Protein AF-A0A164T3G6-F1 (afdb_monomer)

Foldseek 3Di:
DAQDPVNLVCCVVVCADVPHHFDDDPQKTWDDDDDPPPDDVDDPDPPPDDIDMHGDDDFDDDDPDQWTQDPQGIDGLVVQWDTDDRDIDGHDNDPDDPPPPPPDPPDDDDDDDDDDDDPDD

Radius of gyration: 27.32 Å; Cα contacts (8 Å, |Δi|>4): 111; chains: 1; bounding box: 85×43×75 Å

Structure (mmCIF, N/CA/C/O backbone):
data_AF-A0A164T3G6-F1
#
_entry.id   AF-A0A164T3G6-F1
#
loop_
_atom_site.group_PDB
_atom_site.id
_atom_site.type_symbol
_atom_site.label_atom_id
_atom_site.label_alt_id
_atom_site.label_comp_id
_atom_site.label_asym_id
_atom_site.label_entity_id
_atom_site.label_seq_id
_atom_site.pdbx_PDB_ins_code
_atom_site.Cartn_x
_atom_site.Cartn_y
_atom_site.Cartn_z
_atom_site.occupancy
_atom_site.B_iso_or_equiv
_atom_site.auth_seq_id
_atom_site.auth_comp_id
_atom_site.auth_asym_id
_atom_site.auth_atom_id
_atom_site.pdbx_PDB_model_num
ATOM 1 N N . MET A 1 1 ? -15.793 2.219 1.866 1.00 59.38 1 MET A N 1
ATOM 2 C CA . MET A 1 1 ? -14.892 3.371 2.046 1.00 59.38 1 MET A CA 1
ATOM 3 C C . MET A 1 1 ? -13.621 3.052 1.283 1.00 59.38 1 MET A C 1
ATOM 5 O O . MET A 1 1 ? -13.128 1.93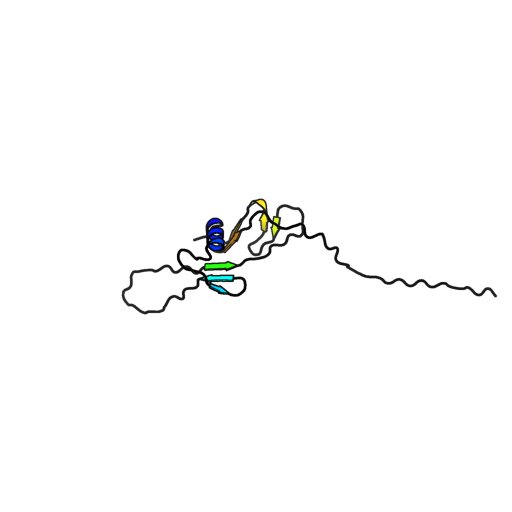5 1.421 1.00 59.38 1 MET A O 1
ATOM 9 N N . GLU A 1 2 ? -13.193 3.944 0.398 1.00 63.62 2 GLU A N 1
ATOM 10 C CA . GLU A 1 2 ? -11.907 3.817 -0.296 1.00 63.62 2 GLU A CA 1
ATOM 11 C C . GLU A 1 2 ? -10.824 4.438 0.587 1.00 63.62 2 GLU A C 1
ATOM 13 O O . GLU A 1 2 ? -11.067 5.471 1.207 1.00 63.62 2 GLU A O 1
ATOM 18 N N . THR A 1 3 ? -9.663 3.794 0.682 1.00 72.38 3 THR A N 1
ATOM 19 C CA . THR A 1 3 ? -8.516 4.321 1.432 1.00 72.38 3 THR A CA 1
ATOM 20 C C . THR A 1 3 ? -7.800 5.355 0.572 1.00 72.38 3 THR A C 1
ATOM 22 O O . THR A 1 3 ? -7.490 5.082 -0.581 1.00 72.38 3 THR A O 1
ATOM 25 N N . THR A 1 4 ? -7.513 6.540 1.088 1.00 83.00 4 THR A N 1
ATOM 26 C CA . THR A 1 4 ? -6.852 7.613 0.327 1.00 83.00 4 THR A CA 1
ATOM 27 C C . THR A 1 4 ? -5.329 7.564 0.464 1.00 83.00 4 THR A C 1
ATOM 29 O O . THR A 1 4 ? -4.792 7.014 1.424 1.00 83.00 4 THR A O 1
ATOM 32 N N . ALA A 1 5 ? -4.601 8.193 -0.466 1.00 84.25 5 ALA A N 1
ATOM 33 C CA . ALA A 1 5 ? -3.140 8.297 -0.381 1.00 84.25 5 ALA A CA 1
ATOM 34 C C . ALA A 1 5 ? -2.668 9.023 0.895 1.00 84.25 5 ALA A C 1
ATOM 36 O O . ALA A 1 5 ? -1.646 8.658 1.472 1.00 84.25 5 ALA A O 1
ATOM 37 N N . VAL A 1 6 ? -3.440 10.010 1.365 1.00 86.00 6 VAL A N 1
ATOM 38 C CA . VAL A 1 6 ? -3.165 10.741 2.613 1.00 86.00 6 VAL A CA 1
ATOM 39 C C . VAL A 1 6 ? -3.293 9.818 3.822 1.00 86.00 6 VAL A C 1
ATOM 41 O O . VAL A 1 6 ? -2.417 9.806 4.682 1.00 86.00 6 VAL A O 1
ATOM 44 N N . GLU A 1 7 ? -4.348 9.003 3.875 1.00 84.69 7 GLU A N 1
ATOM 45 C CA . GLU A 1 7 ? -4.512 8.003 4.934 1.00 84.69 7 GLU A CA 1
ATOM 46 C C . GLU A 1 7 ? -3.366 6.987 4.918 1.00 84.69 7 GLU A C 1
ATOM 48 O O . GLU A 1 7 ? -2.817 6.669 5.972 1.00 84.69 7 G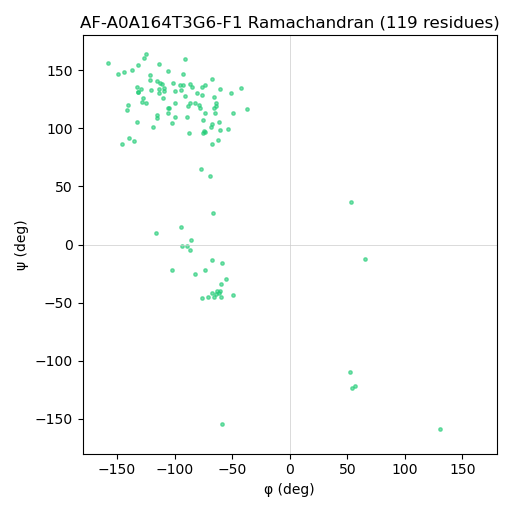LU A O 1
ATOM 53 N N . CYS A 1 8 ? -2.937 6.534 3.737 1.00 85.19 8 CYS A N 1
ATOM 54 C CA . CYS A 1 8 ? -1.795 5.631 3.616 1.00 85.19 8 CYS A CA 1
ATOM 55 C C . CYS A 1 8 ? -0.479 6.261 4.106 1.00 85.19 8 CYS A C 1
ATOM 57 O O . CYS A 1 8 ? 0.309 5.580 4.769 1.00 85.19 8 CYS A O 1
ATOM 59 N N . ASP A 1 9 ? -0.235 7.544 3.826 1.00 86.94 9 ASP A N 1
ATOM 60 C CA . ASP A 1 9 ? 0.960 8.245 4.310 1.00 86.94 9 ASP A CA 1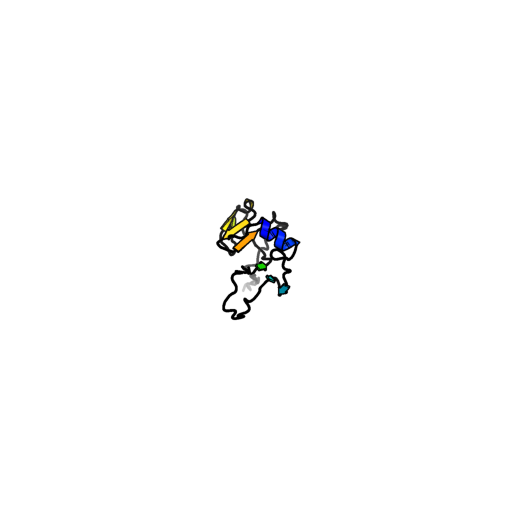
ATOM 61 C C . ASP A 1 9 ? 0.935 8.425 5.838 1.00 86.94 9 ASP A C 1
ATOM 63 O O . ASP A 1 9 ? 1.920 8.127 6.520 1.00 86.94 9 ASP A O 1
ATOM 67 N N . ILE A 1 10 ? -0.222 8.778 6.408 1.00 88.00 10 ILE A N 1
ATOM 68 C CA . ILE A 1 10 ? -0.416 8.836 7.866 1.00 88.00 10 ILE A CA 1
ATOM 69 C C . ILE A 1 10 ? -0.168 7.461 8.497 1.00 88.00 10 ILE A C 1
ATOM 71 O O . ILE A 1 10 ? 0.550 7.364 9.496 1.00 88.00 10 ILE A O 1
ATOM 75 N N . MET A 1 11 ? -0.708 6.383 7.919 1.00 88.94 11 MET A N 1
ATOM 76 C CA . MET A 1 11 ? -0.467 5.012 8.388 1.00 88.94 11 MET A CA 1
ATOM 77 C C . MET A 1 11 ? 1.019 4.639 8.312 1.00 88.94 11 MET A C 1
ATOM 79 O O . MET A 1 11 ? 1.549 4.012 9.230 1.00 88.94 11 MET A O 1
ATOM 83 N N . LYS A 1 12 ? 1.723 5.049 7.250 1.00 88.25 12 LYS A N 1
ATOM 84 C CA . LYS A 1 12 ? 3.164 4.814 7.088 1.00 88.25 12 LYS A CA 1
ATOM 85 C C . LYS A 1 12 ? 3.993 5.524 8.155 1.00 88.25 12 LYS A C 1
ATOM 87 O O . LYS A 1 12 ? 4.929 4.921 8.680 1.00 88.25 12 LYS A O 1
ATOM 92 N N . GLN A 1 13 ? 3.663 6.770 8.484 1.00 89.25 13 GLN A N 1
ATOM 93 C CA . GLN A 1 1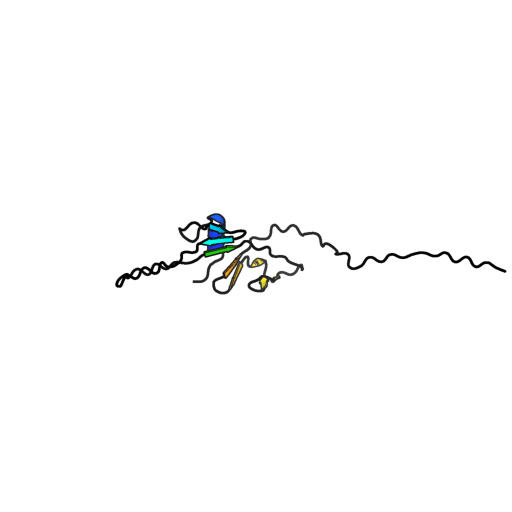3 ? 4.400 7.559 9.474 1.00 89.25 13 GLN A CA 1
ATOM 94 C C . GLN A 1 13 ? 4.079 7.133 10.910 1.00 89.25 13 GLN A C 1
ATOM 96 O O . GLN A 1 13 ? 4.981 6.945 11.722 1.00 89.25 13 GLN A O 1
ATOM 101 N N . SER A 1 14 ? 2.795 6.952 11.219 1.00 91.44 14 SER A N 1
ATOM 102 C CA . SER A 1 14 ? 2.330 6.649 12.576 1.00 91.44 14 SER A CA 1
ATOM 103 C C . SER A 1 14 ? 2.448 5.169 12.942 1.00 91.44 14 SER A C 1
ATOM 105 O O . SER A 1 14 ? 2.533 4.841 14.125 1.00 91.44 14 SER A O 1
ATOM 107 N N . ARG A 1 15 ? 2.439 4.271 11.944 1.00 91.50 15 ARG A N 1
ATOM 108 C CA . ARG A 1 15 ? 2.255 2.818 12.117 1.00 91.50 15 ARG A CA 1
ATOM 109 C C . ARG A 1 15 ? 0.989 2.496 12.925 1.00 91.50 15 ARG A C 1
ATOM 111 O O . ARG A 1 15 ? 0.962 1.558 13.724 1.00 91.50 15 ARG A O 1
ATOM 118 N N . ARG A 1 16 ? -0.065 3.292 12.720 1.00 89.69 16 ARG A N 1
ATOM 119 C CA . ARG A 1 16 ? -1.388 3.124 13.329 1.00 89.69 16 ARG A CA 1
ATOM 120 C C . ARG A 1 16 ? -2.453 2.973 12.251 1.00 89.69 16 ARG A C 1
ATOM 122 O O . ARG A 1 16 ? -2.365 3.585 11.193 1.00 89.69 16 ARG A O 1
ATOM 129 N N . CYS A 1 17 ? -3.463 2.171 12.550 1.00 86.69 17 CYS A N 1
ATOM 130 C CA . CYS A 1 17 ? -4.723 2.102 11.827 1.00 86.69 17 CYS A CA 1
ATOM 131 C C . CYS A 1 17 ? -5.747 2.874 12.655 1.00 86.69 17 CYS A C 1
ATOM 133 O O . CYS A 1 17 ? -6.166 2.393 13.712 1.00 86.69 17 CYS A O 1
ATOM 135 N N . ASN A 1 18 ? -6.104 4.085 12.217 1.00 83.50 18 ASN A N 1
ATOM 136 C CA . ASN A 1 18 ? -6.848 5.033 13.048 1.00 83.50 18 ASN A CA 1
ATOM 137 C C . ASN A 1 18 ? -6.112 5.249 14.394 1.00 83.50 18 ASN A C 1
ATOM 139 O O . ASN A 1 18 ? -4.917 5.546 14.406 1.00 83.50 18 ASN A O 1
ATOM 143 N N . GLU A 1 19 ? -6.776 5.018 15.526 1.00 83.62 19 GLU A N 1
ATOM 144 C 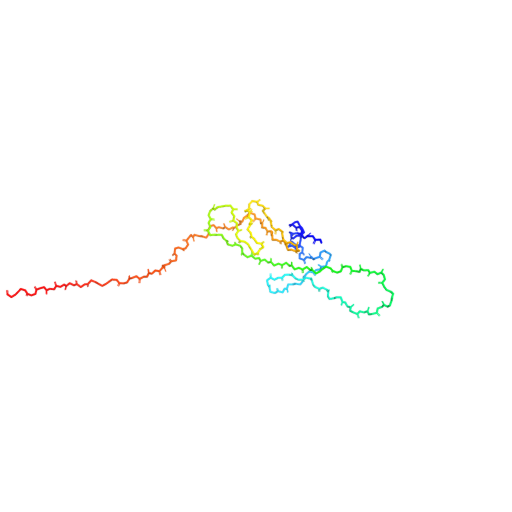CA . GLU A 1 19 ? -6.173 5.129 16.858 1.00 83.62 19 GLU A CA 1
ATOM 145 C C . GLU A 1 19 ? -5.463 3.851 17.331 1.00 83.62 19 GLU A C 1
ATOM 147 O O . GLU A 1 19 ? -4.825 3.857 18.385 1.00 83.62 19 GLU A O 1
ATOM 152 N N . SER A 1 20 ? -5.524 2.757 16.571 1.00 87.38 20 SER A N 1
ATOM 153 C CA . SER A 1 20 ? -4.972 1.463 16.977 1.00 87.38 20 SER A CA 1
ATOM 154 C C . SER A 1 20 ? -3.548 1.250 16.457 1.00 87.38 20 SER A C 1
ATOM 156 O O . SER A 1 20 ? -3.294 1.462 15.270 1.00 87.38 20 SER A O 1
ATOM 158 N N . PRO A 1 21 ? -2.593 0.799 17.292 1.00 89.94 21 PRO A N 1
ATOM 159 C CA . PRO A 1 21 ? -1.254 0.464 16.820 1.00 89.94 21 PRO A CA 1
ATOM 160 C C . PRO A 1 21 ? -1.284 -0.763 15.900 1.00 89.94 21 PRO A C 1
ATOM 162 O O . PRO A 1 21 ? -2.022 -1.717 16.141 1.00 89.94 21 PRO A O 1
ATOM 165 N N . MET A 1 22 ? -0.454 -0.751 14.858 1.00 90.94 22 MET A N 1
ATOM 166 C CA . MET A 1 22 ? -0.274 -1.893 13.962 1.00 90.94 22 MET A CA 1
ATOM 167 C C . MET A 1 22 ? 0.892 -2.763 14.438 1.00 90.94 22 MET A C 1
ATOM 169 O O . MET A 1 22 ? 1.894 -2.263 14.952 1.00 90.94 22 MET A O 1
ATOM 173 N N . MET A 1 23 ? 0.792 -4.072 14.223 1.00 91.00 23 MET A N 1
ATOM 174 C CA . MET A 1 23 ? 1.869 -5.018 14.505 1.00 91.00 23 MET A CA 1
ATOM 175 C C . MET A 1 23 ? 2.688 -5.284 13.245 1.00 91.00 23 MET A C 1
ATOM 177 O O . MET A 1 23 ? 2.133 -5.472 12.162 1.00 91.00 23 MET A O 1
ATOM 181 N N . LYS A 1 24 ? 4.016 -5.322 13.382 1.00 90.94 24 LYS A N 1
ATOM 182 C CA . LYS A 1 24 ? 4.904 -5.714 12.285 1.00 90.94 24 LYS A CA 1
ATOM 183 C C . LYS A 1 24 ? 4.873 -7.234 12.105 1.00 90.94 24 LYS A C 1
ATOM 185 O O . LYS A 1 24 ? 5.102 -7.970 13.060 1.00 90.94 24 LYS A O 1
ATOM 190 N N . SER A 1 25 ? 4.643 -7.681 10.878 1.00 87.50 25 SER A N 1
ATOM 191 C CA . SER A 1 25 ? 4.697 -9.074 10.439 1.00 87.50 25 SER A CA 1
ATOM 192 C C . SER A 1 25 ? 5.511 -9.124 9.145 1.00 87.50 25 SER A C 1
ATOM 194 O O . SER A 1 25 ? 5.063 -8.655 8.101 1.00 87.50 25 SER A O 1
ATOM 196 N N . ASP A 1 26 ? 6.751 -9.609 9.237 1.00 86.00 26 ASP A N 1
ATOM 197 C CA . ASP A 1 26 ? 7.748 -9.595 8.159 1.00 86.00 26 ASP A CA 1
ATOM 198 C C . ASP A 1 26 ? 7.958 -8.199 7.536 1.00 86.00 26 ASP A C 1
ATOM 200 O O . ASP A 1 26 ? 8.524 -7.300 8.171 1.00 86.00 26 ASP A O 1
ATOM 204 N N . ILE A 1 27 ? 7.505 -8.019 6.290 1.00 82.00 27 ILE A N 1
ATOM 205 C CA . ILE A 1 27 ? 7.569 -6.769 5.516 1.00 82.00 27 ILE A CA 1
ATOM 206 C C . ILE A 1 27 ? 6.292 -5.923 5.638 1.00 82.00 27 ILE A C 1
ATOM 208 O O . ILE A 1 27 ? 6.205 -4.844 5.052 1.00 82.00 27 ILE A O 1
ATOM 212 N N . LYS A 1 28 ? 5.296 -6.404 6.388 1.00 90.12 28 LYS A N 1
ATOM 213 C CA . LYS A 1 28 ? 3.968 -5.800 6.502 1.00 90.12 28 LYS A CA 1
ATOM 214 C C . LYS A 1 28 ? 3.718 -5.265 7.905 1.00 90.12 28 LYS A C 1
ATOM 216 O O . LYS A 1 28 ? 4.275 -5.736 8.894 1.00 90.12 28 LYS A O 1
ATOM 221 N N . TRP A 1 29 ? 2.826 -4.294 7.986 1.00 90.44 29 TRP A N 1
ATOM 222 C CA . TRP A 1 29 ? 2.197 -3.846 9.218 1.00 90.44 29 TRP A CA 1
ATOM 223 C C . TRP A 1 29 ? 0.723 -4.194 9.135 1.00 90.44 29 TRP A C 1
ATOM 225 O O . TRP A 1 29 ? 0.074 -3.892 8.134 1.00 90.44 29 TRP A O 1
ATOM 235 N N . ILE A 1 30 ? 0.197 -4.837 10.170 1.00 90.06 30 ILE A N 1
ATOM 236 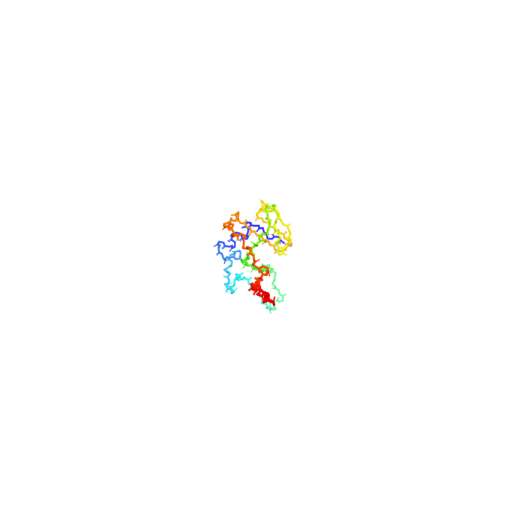C CA . ILE A 1 30 ? -1.162 -5.367 10.175 1.00 90.06 30 ILE A CA 1
ATOM 237 C C . ILE A 1 30 ? -1.847 -4.940 11.468 1.00 90.06 30 ILE A C 1
ATOM 239 O O . ILE A 1 30 ? -1.300 -5.084 12.560 1.00 90.06 30 ILE A O 1
ATOM 243 N N . PHE A 1 31 ? -3.056 -4.414 11.334 1.00 88.75 31 PHE A N 1
ATOM 244 C CA . PHE A 1 31 ? -4.032 -4.350 12.408 1.00 88.75 31 PHE A CA 1
ATOM 245 C C . PHE A 1 31 ? -5.208 -5.223 11.984 1.00 88.75 31 PHE A C 1
ATOM 247 O O . PHE A 1 31 ? -5.904 -4.911 11.018 1.00 88.75 31 PHE A O 1
ATOM 254 N N . ASN A 1 32 ? -5.380 -6.341 12.678 1.00 83.81 32 ASN A N 1
ATOM 255 C CA . ASN A 1 32 ? -6.520 -7.225 12.514 1.00 83.81 32 ASN A CA 1
ATOM 256 C C . ASN A 1 32 ? -7.148 -7.393 13.890 1.00 83.81 32 ASN A C 1
ATOM 258 O O . ASN A 1 32 ? -6.466 -7.809 14.827 1.00 83.81 32 ASN A O 1
ATOM 262 N N . GLN A 1 33 ? -8.419 -7.043 14.009 1.00 74.50 33 GLN A N 1
ATOM 263 C CA . GLN A 1 33 ? -9.190 -7.342 15.199 1.00 74.50 33 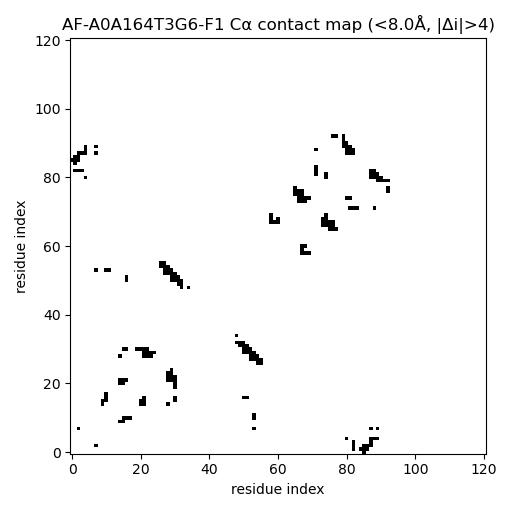GLN A CA 1
ATOM 264 C C . GLN A 1 33 ? -10.285 -8.307 14.770 1.00 74.50 33 GLN A C 1
ATOM 266 O O . GLN A 1 33 ? -11.214 -7.948 14.046 1.00 74.50 33 GLN A O 1
ATOM 271 N N . GLU A 1 34 ? -10.133 -9.559 15.195 1.00 66.75 34 GLU A N 1
ATOM 272 C CA . GLU A 1 34 ? -11.190 -10.546 15.047 1.00 66.75 34 GLU A CA 1
ATOM 273 C C . GLU A 1 34 ? -12.413 -10.054 15.823 1.00 66.75 34 GLU A C 1
ATOM 275 O O . GLU A 1 34 ? -12.302 -9.565 16.952 1.00 66.75 34 GLU A O 1
ATOM 280 N N . LEU A 1 35 ? -13.584 -10.133 15.190 1.00 64.44 35 LEU A N 1
ATOM 281 C CA . LEU A 1 35 ? -14.833 -9.907 15.899 1.00 64.44 35 LEU A CA 1
ATOM 282 C C . LEU A 1 35 ? -14.954 -11.034 16.923 1.00 64.44 35 LEU A C 1
ATOM 284 O O . LEU A 1 35 ? -15.069 -12.198 16.548 1.00 64.44 35 LEU A O 1
ATOM 288 N N . GLU A 1 36 ? -14.890 -10.706 18.211 1.00 60.50 36 GLU A N 1
ATOM 289 C CA . GLU A 1 36 ? -15.231 -11.687 19.232 1.00 60.50 36 GLU A CA 1
ATOM 290 C C . GLU A 1 36 ? -16.715 -12.038 19.064 1.00 60.50 36 GLU A C 1
ATOM 292 O O . GLU A 1 36 ? -17.583 -11.169 19.198 1.00 60.50 36 GLU A O 1
ATOM 297 N N . ASP A 1 37 ? -17.008 -13.312 18.795 1.00 59.12 37 ASP A N 1
ATOM 298 C CA . ASP A 1 37 ? -18.358 -13.886 18.797 1.00 59.12 37 ASP A CA 1
ATOM 299 C C . ASP A 1 37 ? -18.908 -13.948 20.236 1.00 59.12 37 ASP A C 1
ATOM 301 O O . ASP A 1 37 ? -19.233 -15.005 20.781 1.00 59.12 37 ASP A O 1
ATOM 305 N N . VAL A 1 38 ? -18.998 -12.804 20.916 1.00 60.75 38 VAL A N 1
ATOM 306 C CA . VAL A 1 38 ? -19.663 -12.733 22.215 1.00 60.75 38 VAL A CA 1
ATOM 307 C C . VAL A 1 38 ? -21.143 -12.486 21.970 1.00 60.75 38 VAL A C 1
ATOM 309 O O . VAL A 1 38 ? -21.590 -11.357 21.758 1.00 60.75 38 VAL A O 1
ATOM 312 N N . GLY A 1 39 ? -21.907 -13.579 21.975 1.00 57.22 39 GLY A N 1
ATOM 313 C CA . GLY A 1 39 ? -23.356 -13.580 21.808 1.00 57.22 39 GLY A CA 1
ATOM 314 C C . GLY A 1 39 ? -24.068 -12.822 22.928 1.00 57.22 39 GLY A C 1
ATOM 315 O O . GLY A 1 39 ? -24.462 -13.405 23.936 1.00 57.22 39 GLY A O 1
ATOM 316 N N . TYR A 1 40 ? -24.276 -11.521 22.739 1.00 60.22 40 TYR A N 1
ATOM 317 C CA . TYR A 1 40 ? -25.189 -10.727 23.553 1.00 60.22 40 TYR A CA 1
ATOM 318 C C . TYR A 1 40 ? -26.460 -10.449 22.755 1.00 60.22 40 TYR A C 1
ATOM 320 O O . TYR A 1 40 ? -26.436 -9.761 21.738 1.00 60.22 40 TYR A O 1
ATOM 328 N N . TRP A 1 41 ? -27.588 -10.951 23.259 1.00 57.88 41 TRP A N 1
ATOM 329 C CA . TRP A 1 41 ? -28.920 -10.837 22.650 1.00 57.88 41 TRP A CA 1
ATOM 330 C C . TRP A 1 41 ? -29.394 -9.387 22.432 1.00 57.88 41 TRP A C 1
ATOM 332 O O . TRP A 1 41 ? -30.330 -9.155 21.674 1.00 57.88 41 TRP A O 1
ATOM 342 N N . LEU A 1 42 ? -28.748 -8.408 23.076 1.00 55.41 42 LEU A N 1
ATOM 343 C CA . LEU A 1 42 ? -29.025 -6.976 22.953 1.00 55.41 42 LEU A CA 1
ATOM 344 C C . LEU A 1 42 ? -27.719 -6.173 23.078 1.00 55.41 42 LEU A C 1
ATOM 346 O O . LEU A 1 42 ? -27.368 -5.718 24.166 1.00 55.41 42 LEU A O 1
ATOM 350 N N . ARG A 1 43 ? -26.987 -5.966 21.979 1.00 51.44 43 ARG A N 1
ATOM 351 C CA . ARG A 1 43 ? -25.924 -4.948 21.940 1.00 51.44 43 ARG A CA 1
ATOM 352 C C . ARG A 1 43 ? -25.993 -4.141 20.646 1.00 51.44 43 ARG A C 1
ATOM 354 O O . ARG A 1 43 ? -25.368 -4.464 19.645 1.00 51.44 43 ARG A O 1
ATOM 361 N N . THR A 1 44 ? -26.765 -3.057 20.678 1.00 53.50 44 THR A N 1
ATOM 362 C CA . THR A 1 44 ? -26.789 -1.995 19.660 1.00 53.50 44 THR A CA 1
ATOM 363 C C . THR A 1 44 ? -25.577 -1.080 19.822 1.00 53.50 44 THR A C 1
ATOM 365 O O . THR A 1 44 ? -25.671 0.094 20.166 1.00 53.50 44 THR A O 1
ATOM 368 N N . THR A 1 45 ? -24.394 -1.633 19.598 1.00 52.44 45 THR A N 1
ATOM 369 C CA . THR A 1 45 ? -23.195 -0.841 19.327 1.00 52.44 45 THR A CA 1
ATOM 370 C C . THR A 1 45 ? -22.455 -1.580 18.232 1.00 52.44 45 THR A C 1
ATOM 372 O O . THR A 1 45 ? -21.697 -2.507 18.492 1.00 52.44 45 THR A O 1
ATOM 375 N N . THR A 1 46 ? -22.743 -1.223 16.981 1.00 53.22 46 THR A N 1
ATOM 376 C CA . THR A 1 46 ? -21.965 -1.678 15.828 1.00 53.22 46 THR A CA 1
ATOM 377 C C . THR A 1 46 ? -20.589 -1.035 15.932 1.00 53.22 46 THR A C 1
ATOM 379 O O . THR A 1 46 ? -20.368 0.064 15.424 1.00 53.22 46 THR A O 1
ATOM 382 N N . VAL A 1 47 ? -19.679 -1.675 16.665 1.00 55.78 47 VAL A N 1
ATOM 383 C CA . VAL A 1 47 ? -18.259 -1.340 16.601 1.00 55.78 47 VAL A CA 1
ATOM 384 C C . VAL A 1 47 ? -17.816 -1.772 15.210 1.00 55.78 47 VAL A C 1
ATOM 386 O O . VAL A 1 47 ? -17.685 -2.960 14.931 1.00 55.78 47 VAL A O 1
ATOM 389 N N . VAL A 1 48 ? -17.704 -0.813 14.292 1.00 61.69 48 VAL A N 1
ATOM 390 C CA . VAL A 1 48 ? -17.165 -1.079 12.959 1.00 61.69 48 VAL A CA 1
ATOM 391 C C . VAL A 1 48 ? -15.662 -1.227 13.127 1.00 61.69 48 VAL A C 1
ATOM 393 O O . VAL A 1 48 ? -14.926 -0.245 13.194 1.00 61.69 48 VAL A O 1
ATOM 396 N N . THR A 1 49 ? -15.216 -2.468 13.253 1.00 62.25 49 THR A N 1
ATOM 397 C CA . THR A 1 49 ? -13.799 -2.801 13.247 1.00 62.25 49 THR A CA 1
ATOM 398 C C . THR A 1 49 ? -13.305 -2.807 11.805 1.00 62.25 49 THR A C 1
ATOM 400 O O . THR A 1 49 ? -13.811 -3.556 10.969 1.00 62.25 49 THR A O 1
ATOM 403 N N . VAL A 1 50 ? -12.329 -1.953 11.502 1.00 72.88 50 VAL A N 1
ATOM 404 C CA . VAL A 1 50 ? -11.687 -1.892 10.185 1.00 72.88 50 VAL A CA 1
ATOM 405 C C . VAL A 1 50 ? -10.304 -2.511 10.301 1.00 72.88 50 VAL A C 1
ATOM 407 O O . VAL A 1 50 ? -9.453 -2.010 11.033 1.00 72.88 50 VAL A O 1
ATOM 410 N N . ASN A 1 51 ? -10.083 -3.598 9.569 1.00 84.00 51 ASN A N 1
ATOM 411 C CA . ASN A 1 51 ? -8.764 -4.201 9.451 1.00 84.00 51 ASN A CA 1
ATOM 412 C C . ASN A 1 51 ? -7.903 -3.363 8.502 1.00 84.00 51 ASN A C 1
ATOM 414 O O . ASN A 1 51 ? -8.354 -2.982 7.422 1.00 84.00 51 ASN A O 1
ATOM 418 N N . CYS A 1 52 ? -6.655 -3.110 8.887 1.00 87.19 52 CYS A N 1
ATOM 419 C CA . CYS A 1 52 ? -5.696 -2.368 8.079 1.00 87.19 52 CYS A CA 1
ATOM 420 C C . CYS A 1 52 ? -4.463 -3.214 7.786 1.00 87.19 52 CYS A C 1
ATOM 422 O O . CYS A 1 52 ? -3.924 -3.883 8.669 1.00 87.19 52 CYS A O 1
ATOM 424 N N . MET A 1 53 ? -3.949 -3.085 6.568 1.00 89.25 53 MET A N 1
ATOM 425 C CA . MET A 1 53 ? -2.670 -3.652 6.164 1.00 89.25 53 MET A CA 1
ATOM 426 C C . MET A 1 53 ? -1.858 -2.591 5.427 1.00 89.25 53 MET A C 1
ATOM 428 O O . MET A 1 53 ? -2.382 -1.886 4.570 1.00 89.25 53 MET A O 1
ATOM 432 N N . LEU A 1 54 ? -0.575 -2.498 5.758 1.00 89.69 54 LEU A N 1
ATOM 433 C CA . LEU A 1 54 ? 0.395 -1.654 5.076 1.00 89.69 54 LEU A CA 1
ATOM 434 C C . LEU A 1 54 ? 1.596 -2.511 4.677 1.00 89.69 54 LEU A C 1
ATOM 436 O O . LEU A 1 54 ? 2.210 -3.159 5.521 1.00 89.69 54 LEU A O 1
ATOM 440 N N . GLU A 1 55 ? 1.944 -2.486 3.397 1.00 89.44 55 GLU A N 1
ATOM 441 C CA . GLU A 1 55 ? 3.051 -3.246 2.821 1.00 89.44 55 GLU A CA 1
ATOM 442 C C . GLU A 1 55 ? 3.897 -2.322 1.946 1.00 89.44 55 GLU A C 1
ATOM 444 O O . GLU A 1 55 ? 3.368 -1.571 1.127 1.00 89.44 55 GLU A O 1
ATOM 449 N N . GLU A 1 56 ? 5.215 -2.360 2.137 1.00 84.88 56 GLU A N 1
ATOM 450 C CA . GLU A 1 56 ? 6.152 -1.634 1.282 1.00 84.88 56 GLU A CA 1
ATOM 451 C C . GLU A 1 56 ? 6.526 -2.527 0.093 1.00 84.88 56 GLU A C 1
ATOM 453 O O . GLU A 1 56 ? 7.078 -3.613 0.267 1.00 84.88 56 GLU A O 1
ATOM 458 N N . VAL A 1 57 ? 6.214 -2.068 -1.121 1.00 81.06 57 VAL A N 1
ATOM 459 C CA . VAL A 1 57 ? 6.500 -2.787 -2.369 1.00 81.06 57 VAL A CA 1
ATOM 460 C C . VAL A 1 57 ? 7.491 -2.005 -3.220 1.00 81.06 57 VAL A C 1
ATOM 462 O O . VAL A 1 57 ? 7.425 -0.779 -3.313 1.00 81.06 57 VAL A O 1
ATOM 465 N N . VAL A 1 58 ? 8.415 -2.717 -3.863 1.00 78.56 58 VAL A N 1
ATOM 466 C CA . VAL A 1 58 ? 9.356 -2.116 -4.812 1.00 78.56 58 VAL A CA 1
ATOM 467 C C . VAL A 1 58 ? 8.702 -2.083 -6.186 1.00 78.56 58 VAL A C 1
ATOM 469 O O . VAL A 1 58 ? 8.324 -3.121 -6.726 1.00 78.56 58 VAL A O 1
ATOM 472 N N . LEU A 1 59 ? 8.589 -0.886 -6.757 1.00 75.69 59 LEU A N 1
ATOM 473 C CA . LEU A 1 59 ? 8.122 -0.688 -8.123 1.00 75.69 59 LEU A CA 1
ATOM 474 C C . LEU A 1 59 ? 9.340 -0.484 -9.019 1.00 75.69 59 LEU A C 1
ATOM 476 O O . LEU A 1 59 ? 10.147 0.413 -8.778 1.00 75.69 59 LEU A O 1
ATOM 480 N N . SER A 1 60 ? 9.489 -1.332 -10.032 1.00 69.50 60 SER A N 1
ATOM 481 C CA . SER A 1 60 ? 10.550 -1.217 -11.026 1.00 69.50 60 SER A CA 1
ATOM 482 C C . SER A 1 60 ? 9.990 -0.712 -12.346 1.00 69.50 60 SER A C 1
ATOM 484 O O . SER A 1 60 ? 8.836 -0.955 -12.709 1.00 69.50 60 SER A O 1
ATOM 486 N N . ARG A 1 61 ? 10.835 0.013 -13.073 1.00 68.81 61 ARG A N 1
ATOM 487 C CA . ARG A 1 61 ? 10.499 0.589 -14.363 1.00 68.81 61 ARG A CA 1
ATOM 488 C C . ARG A 1 61 ? 11.560 0.218 -15.381 1.00 68.81 61 ARG A C 1
ATOM 490 O O . ARG A 1 61 ? 12.744 0.282 -15.076 1.00 68.81 61 ARG A O 1
ATOM 497 N N . ILE A 1 62 ? 11.112 -0.214 -16.556 1.00 63.03 62 ILE A N 1
ATOM 498 C CA . ILE A 1 62 ? 11.987 -0.738 -17.613 1.00 63.03 62 ILE A CA 1
ATOM 499 C C . ILE A 1 62 ? 12.206 0.314 -18.715 1.00 63.03 62 ILE A C 1
ATOM 501 O O . ILE A 1 62 ? 13.198 0.240 -19.430 1.00 63.03 62 ILE A O 1
ATOM 505 N N . ASP A 1 63 ? 11.315 1.303 -18.844 1.00 66.31 63 ASP A N 1
ATOM 506 C CA . ASP A 1 63 ? 11.331 2.301 -19.916 1.00 66.31 63 ASP A CA 1
ATOM 507 C C . ASP A 1 63 ? 11.345 3.758 -19.414 1.00 66.31 63 ASP A C 1
ATOM 509 O O . ASP A 1 63 ? 11.034 4.051 -18.260 1.00 66.31 63 ASP A O 1
ATOM 513 N N . GLU A 1 64 ? 11.693 4.683 -20.314 1.00 66.88 64 GLU A N 1
ATOM 514 C CA . GLU A 1 64 ? 11.724 6.136 -20.076 1.00 66.88 64 GLU A CA 1
ATOM 515 C C . GLU A 1 64 ? 10.375 6.843 -20.298 1.00 66.88 64 GLU A C 1
ATOM 517 O O . GLU A 1 64 ? 10.325 8.060 -20.203 1.00 66.88 64 GLU A O 1
ATOM 522 N N . GLY A 1 65 ? 9.278 6.133 -20.609 1.00 70.06 65 GLY A N 1
ATOM 523 C CA . GLY A 1 65 ? 7.933 6.741 -20.774 1.00 70.06 65 GLY A CA 1
ATOM 524 C C . GLY A 1 65 ? 7.409 7.481 -19.521 1.00 70.06 65 GLY A C 1
ATOM 525 O O . GLY A 1 65 ? 8.180 7.803 -18.636 1.00 70.06 65 GLY A O 1
ATOM 526 N N . ASP A 1 66 ? 6.104 7.628 -19.325 1.00 77.88 66 ASP A N 1
ATOM 527 C CA . ASP A 1 66 ? 5.578 8.178 -18.053 1.00 77.88 66 ASP A CA 1
ATOM 528 C C . ASP A 1 66 ? 4.730 7.179 -17.273 1.00 77.88 66 ASP A C 1
ATOM 530 O O . ASP A 1 66 ? 4.078 7.537 -16.302 1.00 77.88 66 ASP A O 1
ATOM 534 N N . MET A 1 67 ? 4.714 5.911 -17.681 1.00 79.88 67 MET A N 1
ATOM 535 C CA . MET A 1 67 ? 3.830 4.910 -17.093 1.00 79.88 67 MET A CA 1
ATOM 536 C C . MET A 1 67 ? 4.615 3.850 -16.324 1.00 79.88 67 MET A C 1
ATOM 538 O O . MET A 1 67 ? 5.628 3.341 -16.802 1.00 79.88 67 MET A O 1
ATOM 542 N N . ILE A 1 68 ? 4.098 3.457 -15.163 1.00 78.19 68 ILE A N 1
ATOM 543 C CA 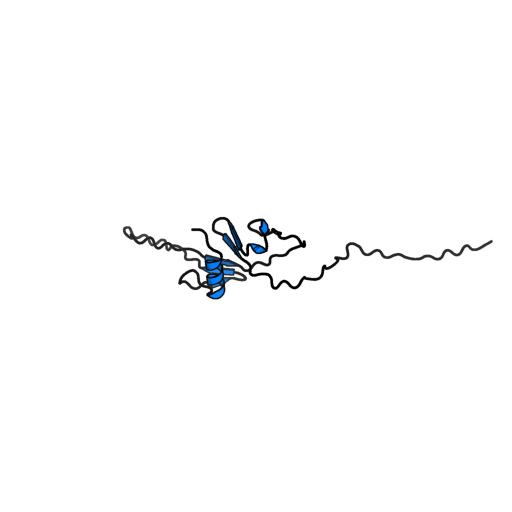. ILE A 1 68 ? 4.614 2.340 -14.371 1.00 78.19 68 ILE A CA 1
ATOM 544 C C . ILE A 1 68 ? 3.563 1.229 -14.361 1.00 78.19 68 ILE A C 1
ATOM 546 O O . ILE A 1 68 ? 2.376 1.482 -14.139 1.00 78.19 68 ILE A O 1
ATOM 550 N N . ASN A 1 69 ? 4.002 -0.008 -14.602 1.00 78.38 69 ASN A N 1
ATOM 551 C CA . ASN A 1 69 ? 3.176 -1.191 -14.378 1.00 78.38 69 ASN A CA 1
ATOM 552 C C . ASN A 1 69 ? 3.247 -1.555 -12.892 1.00 78.38 69 ASN A C 1
ATOM 554 O O . ASN A 1 69 ? 4.328 -1.789 -12.357 1.00 78.38 69 ASN A O 1
ATOM 558 N N . MET A 1 70 ? 2.100 -1.592 -12.230 1.00 77.31 70 MET A N 1
ATOM 559 C CA . MET A 1 70 ? 1.970 -1.813 -10.795 1.00 77.31 70 MET A CA 1
ATOM 560 C C . MET A 1 70 ? 0.990 -2.968 -10.535 1.00 77.31 70 MET A C 1
ATOM 562 O O . MET A 1 70 ? 0.164 -3.273 -11.398 1.00 77.31 70 MET A O 1
ATOM 566 N N . PRO A 1 71 ? 1.015 -3.602 -9.347 1.00 76.94 71 PRO A N 1
ATOM 567 C CA . PRO A 1 71 ? 0.094 -4.698 -9.026 1.00 76.94 71 PRO A CA 1
ATOM 568 C C . PRO A 1 71 ? -1.394 -4.341 -9.179 1.00 76.94 71 PRO A C 1
ATOM 570 O O . PRO A 1 71 ? -2.199 -5.208 -9.502 1.00 76.94 71 PRO A O 1
ATOM 573 N N . LEU A 1 72 ? -1.756 -3.067 -8.976 1.00 82.00 72 LEU A N 1
ATOM 574 C CA . LEU A 1 72 ? -3.130 -2.562 -9.109 1.00 82.00 72 LEU A CA 1
ATOM 575 C C . LEU A 1 72 ? -3.485 -2.083 -10.529 1.00 82.00 72 LEU A C 1
ATOM 577 O O . LEU A 1 72 ? -4.609 -1.647 -10.761 1.00 82.00 72 LEU A O 1
ATOM 581 N N . GLY A 1 73 ? -2.548 -2.135 -11.479 1.00 83.12 73 GLY A N 1
ATOM 582 C CA . GLY A 1 73 ? -2.746 -1.668 -12.849 1.00 83.12 73 GLY A CA 1
ATOM 583 C C . GLY A 1 73 ? -1.628 -0.750 -13.331 1.00 83.12 73 GLY A C 1
ATOM 584 O O . GLY A 1 73 ? -0.510 -0.775 -12.825 1.00 83.12 73 GLY A O 1
ATOM 585 N N . LYS A 1 74 ? -1.919 0.060 -14.348 1.00 84.81 74 LYS A N 1
ATOM 586 C CA . LYS A 1 74 ? -0.945 0.962 -14.970 1.00 84.81 74 LYS A CA 1
ATOM 587 C C . LYS A 1 74 ? -1.294 2.409 -14.633 1.00 84.81 74 LYS A C 1
ATOM 589 O O . LYS A 1 74 ? -2.417 2.832 -14.891 1.00 84.81 74 LYS A O 1
ATOM 594 N N . ALA A 1 75 ? -0.342 3.162 -14.091 1.00 83.50 75 ALA A N 1
ATOM 595 C CA . ALA A 1 75 ? -0.535 4.565 -13.717 1.00 83.50 75 ALA A CA 1
ATOM 596 C C . ALA A 1 75 ? 0.601 5.446 -14.237 1.00 83.50 75 ALA A C 1
ATOM 598 O O . ALA A 1 75 ? 1.710 4.960 -14.470 1.00 83.50 75 ALA A O 1
ATOM 599 N N . ASN A 1 76 ? 0.304 6.735 -14.423 1.00 83.19 76 ASN A N 1
ATOM 600 C CA . ASN A 1 76 ? 1.325 7.725 -14.735 1.00 83.19 76 ASN A CA 1
ATOM 601 C C . ASN A 1 76 ? 2.147 8.025 -13.472 1.00 83.19 76 ASN A C 1
ATOM 603 O O . ASN A 1 76 ? 1.567 8.182 -12.397 1.00 83.19 76 ASN A O 1
ATOM 607 N N . VAL A 1 77 ? 3.472 8.119 -13.601 1.00 78.38 77 VAL A N 1
ATOM 608 C CA . VAL A 1 77 ? 4.408 8.478 -12.523 1.00 78.38 77 VAL A CA 1
ATOM 609 C C . VAL A 1 77 ? 3.941 9.735 -11.785 1.00 78.38 77 VAL A C 1
ATOM 611 O O . VAL A 1 77 ? 3.929 9.746 -10.555 1.00 78.38 77 VAL A O 1
ATOM 614 N N . SER A 1 78 ? 3.482 10.752 -12.522 1.00 80.81 78 SER A N 1
ATOM 615 C CA . SER A 1 78 ? 3.089 12.053 -11.970 1.00 80.81 78 SER A CA 1
ATOM 616 C C . SER A 1 78 ? 1.835 12.016 -11.093 1.00 80.81 78 SER A C 1
ATOM 618 O O . SER A 1 78 ? 1.549 12.986 -10.396 1.00 80.81 78 SER A O 1
ATOM 620 N N . HIS A 1 79 ? 1.060 10.926 -11.120 1.00 85.06 79 HIS A N 1
ATOM 621 C CA . HIS A 1 79 ? -0.158 10.817 -10.315 1.00 85.06 79 HIS A CA 1
ATOM 622 C C . HIS A 1 79 ? 0.135 10.590 -8.825 1.00 85.06 79 HIS A C 1
ATOM 624 O O . HIS A 1 79 ? -0.737 10.846 -7.996 1.00 85.06 79 HIS A O 1
ATOM 630 N N . GLY A 1 80 ? 1.321 10.077 -8.470 1.00 82.12 80 GLY A N 1
ATOM 631 C CA . GLY A 1 80 ? 1.748 9.836 -7.081 1.00 82.12 80 GLY A CA 1
ATOM 632 C C . GLY A 1 80 ? 0.952 8.769 -6.311 1.00 82.12 80 GLY A C 1
ATOM 633 O O . GLY A 1 80 ? 1.366 8.329 -5.239 1.00 82.12 80 GLY A O 1
ATOM 634 N N . SER A 1 81 ? -0.193 8.328 -6.831 1.00 86.94 81 SER A N 1
ATOM 635 C CA . SER A 1 81 ? -1.013 7.275 -6.244 1.00 86.94 81 SER A CA 1
ATOM 636 C C . SER A 1 81 ? -1.927 6.609 -7.270 1.00 86.94 81 SER A C 1
ATOM 638 O O . SER A 1 81 ? -2.262 7.177 -8.311 1.00 86.94 81 SER A O 1
ATOM 640 N N . LEU A 1 82 ? -2.323 5.379 -6.960 1.00 87.12 82 LEU A N 1
ATOM 641 C CA . LEU A 1 82 ? -3.309 4.594 -7.684 1.00 87.12 82 LEU A CA 1
ATOM 642 C C . LEU A 1 82 ? -4.165 3.840 -6.667 1.00 87.12 82 LEU A C 1
ATOM 644 O O . LEU A 1 82 ? -3.657 3.013 -5.907 1.00 87.12 82 LEU A O 1
ATOM 648 N N . SER A 1 83 ? -5.465 4.101 -6.697 1.00 86.62 83 SER A N 1
ATOM 649 C CA . SER A 1 83 ? -6.451 3.417 -5.865 1.00 86.62 83 SER A CA 1
ATOM 650 C C . SER A 1 83 ? -7.308 2.497 -6.722 1.00 86.62 83 SER A C 1
ATOM 652 O O . SER A 1 83 ? -7.765 2.876 -7.801 1.00 86.62 83 SER A O 1
ATOM 654 N N . HIS A 1 84 ? -7.521 1.278 -6.242 1.00 83.69 84 HIS A N 1
ATOM 655 C CA . HIS A 1 84 ? -8.440 0.323 -6.840 1.00 83.69 84 HIS A CA 1
ATOM 656 C C . HIS A 1 84 ? -9.166 -0.440 -5.728 1.00 83.69 84 HIS A C 1
ATOM 658 O O . HIS A 1 84 ? -8.552 -1.188 -4.963 1.00 83.69 84 HIS A O 1
ATOM 664 N N . ASN A 1 85 ? -10.487 -0.264 -5.648 1.00 81.94 85 ASN A N 1
ATOM 665 C CA . ASN A 1 85 ? -11.336 -0.798 -4.581 1.00 81.94 85 ASN A CA 1
ATOM 666 C C . ASN A 1 85 ? -10.863 -0.336 -3.184 1.00 81.94 85 ASN A C 1
ATOM 668 O O . ASN A 1 85 ? -10.789 0.855 -2.899 1.00 81.94 85 ASN A O 1
ATOM 672 N N . HIS A 1 86 ? -10.543 -1.282 -2.299 1.00 80.00 86 HIS A N 1
ATOM 673 C CA . HIS A 1 86 ? -10.084 -1.030 -0.928 1.00 80.00 86 HIS A CA 1
ATOM 674 C C . HIS A 1 86 ? -8.554 -1.005 -0.799 1.00 80.00 86 HIS A C 1
ATOM 676 O O . HIS A 1 86 ? -8.029 -1.125 0.304 1.00 80.00 86 HIS A O 1
ATOM 682 N N . LEU A 1 87 ? -7.834 -0.906 -1.920 1.00 84.25 87 LEU A N 1
ATOM 683 C CA . LEU A 1 87 ? -6.377 -0.888 -1.954 1.00 84.25 87 LEU A CA 1
ATOM 684 C C . LEU A 1 87 ? -5.887 0.401 -2.596 1.00 84.25 87 LEU A C 1
ATOM 686 O O . LEU A 1 87 ? -6.336 0.778 -3.679 1.00 84.25 87 LEU A O 1
ATOM 690 N N . THR A 1 88 ? -4.911 1.023 -1.944 1.00 87.38 88 THR A N 1
ATOM 691 C CA . THR A 1 88 ? -4.250 2.224 -2.446 1.00 87.38 88 THR A CA 1
ATOM 692 C C . THR A 1 88 ? -2.752 2.031 -2.420 1.00 87.38 88 THR A C 1
ATOM 694 O O . THR A 1 88 ? -2.152 1.744 -1.386 1.00 87.38 88 THR A O 1
ATOM 697 N N . LEU A 1 89 ? -2.159 2.189 -3.595 1.00 87.50 89 LEU A N 1
ATOM 698 C CA . LEU A 1 89 ? -0.728 2.242 -3.796 1.00 87.50 89 LEU A CA 1
ATOM 699 C C . LEU A 1 89 ? -0.332 3.711 -3.932 1.00 87.50 89 LEU A C 1
ATOM 701 O O . LEU A 1 89 ? -0.960 4.453 -4.682 1.00 87.50 89 LEU A O 1
ATOM 705 N N . PHE A 1 90 ? 0.705 4.136 -3.223 1.00 86.88 90 PHE A N 1
ATOM 706 C CA . PHE A 1 90 ? 1.201 5.508 -3.287 1.00 86.88 90 PHE A CA 1
ATOM 707 C C . PHE A 1 90 ? 2.723 5.517 -3.336 1.00 86.88 90 PHE A C 1
ATOM 709 O O . PHE A 1 90 ? 3.384 4.617 -2.812 1.00 86.88 90 PHE A O 1
ATOM 716 N N . TRP A 1 91 ? 3.276 6.531 -3.988 1.00 83.44 91 TRP A N 1
ATOM 717 C CA . TRP A 1 91 ? 4.709 6.731 -4.118 1.00 83.44 91 TRP A CA 1
ATOM 718 C C . TRP A 1 91 ? 5.025 8.222 -4.079 1.00 83.44 91 TRP A C 1
ATOM 720 O O . TRP A 1 91 ? 4.244 9.069 -4.498 1.00 83.44 91 TRP A O 1
ATOM 730 N N . ILE A 1 92 ? 6.199 8.532 -3.546 1.00 71.62 92 ILE A N 1
ATOM 731 C CA . ILE A 1 92 ? 6.775 9.874 -3.571 1.00 71.62 92 ILE A CA 1
ATOM 732 C C . ILE A 1 92 ? 7.811 9.850 -4.692 1.00 71.62 92 ILE A C 1
ATOM 734 O O . ILE A 1 92 ? 8.495 8.827 -4.824 1.00 71.62 92 ILE A O 1
ATOM 738 N N . ASP A 1 93 ? 7.890 10.923 -5.490 1.00 63.34 93 ASP A N 1
ATOM 739 C CA . ASP A 1 93 ? 8.814 11.052 -6.625 1.00 63.34 93 ASP A CA 1
ATOM 740 C C . ASP A 1 93 ? 10.162 10.401 -6.302 1.00 63.34 93 ASP A C 1
ATOM 742 O O . ASP A 1 93 ? 10.832 10.695 -5.309 1.00 63.34 93 ASP A O 1
ATOM 746 N N . THR A 1 94 ? 10.468 9.374 -7.082 1.00 57.41 94 THR A N 1
ATOM 747 C CA . THR A 1 94 ? 11.333 8.276 -6.673 1.00 57.41 94 THR A CA 1
ATOM 748 C C . THR A 1 94 ? 12.773 8.722 -6.426 1.00 57.41 94 THR A C 1
ATOM 750 O O . THR A 1 94 ? 13.447 9.185 -7.340 1.00 57.41 94 THR A O 1
ATOM 753 N N . TYR A 1 95 ? 13.310 8.391 -5.246 1.00 47.59 95 TYR A N 1
ATOM 754 C CA . TYR A 1 95 ? 14.751 8.241 -4.958 1.00 47.59 95 TYR A CA 1
ATOM 755 C C . TYR A 1 95 ? 15.390 7.044 -5.698 1.00 47.59 95 TYR A C 1
ATOM 757 O O . TYR A 1 95 ? 16.365 6.447 -5.236 1.00 47.59 95 TYR A O 1
ATOM 765 N N . GLY A 1 96 ? 14.841 6.648 -6.844 1.00 49.88 96 GLY A N 1
ATOM 766 C CA . GLY A 1 96 ? 15.466 5.664 -7.705 1.00 49.88 96 GLY A CA 1
ATOM 767 C C . GLY A 1 96 ? 16.631 6.345 -8.393 1.00 49.88 96 GLY A C 1
ATOM 768 O O . GLY A 1 96 ? 16.435 7.027 -9.395 1.00 49.88 96 GLY A O 1
ATOM 769 N N . LYS A 1 97 ? 17.853 6.171 -7.875 1.00 46.22 97 LYS A N 1
ATOM 770 C CA . LYS A 1 97 ? 19.019 6.346 -8.743 1.00 46.22 97 LYS A CA 1
ATOM 771 C C . LYS A 1 97 ? 18.746 5.492 -9.982 1.00 46.22 97 LYS A C 1
ATOM 773 O O . LYS A 1 97 ? 18.365 4.331 -9.782 1.00 46.22 97 LYS A O 1
ATOM 778 N N . PRO A 1 98 ? 18.898 6.023 -11.209 1.00 52.22 98 PRO A N 1
ATOM 779 C CA . PRO A 1 98 ? 18.879 5.175 -12.387 1.00 52.22 98 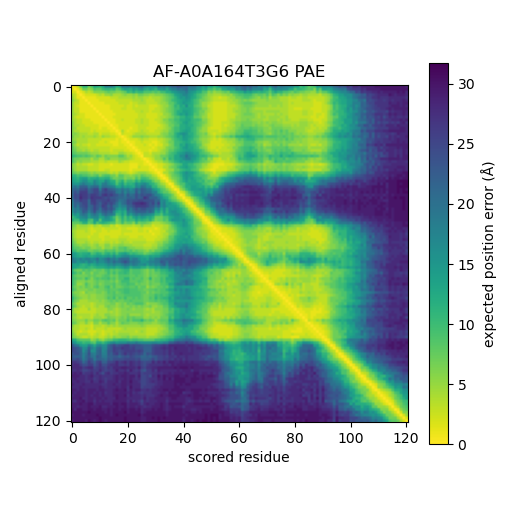PRO A CA 1
ATOM 780 C C . PRO A 1 98 ? 19.838 4.029 -12.089 1.00 52.22 98 PRO A C 1
ATOM 782 O O . PRO A 1 98 ? 21.015 4.243 -11.797 1.00 52.22 98 PRO A O 1
ATOM 785 N N . THR A 1 99 ? 19.289 2.824 -11.975 1.00 51.78 99 THR A N 1
ATOM 786 C CA . THR A 1 99 ? 20.136 1.649 -11.856 1.00 51.78 99 THR A CA 1
ATOM 787 C C . THR A 1 99 ? 20.672 1.503 -13.261 1.00 51.78 99 THR A C 1
ATOM 789 O O . THR A 1 99 ? 19.866 1.357 -14.181 1.00 51.78 99 THR A O 1
ATOM 792 N N . ASP A 1 100 ? 21.982 1.697 -13.435 1.00 50.31 100 ASP A N 1
ATOM 793 C CA . ASP A 1 100 ? 22.618 1.616 -14.748 1.00 50.31 100 ASP A CA 1
ATOM 794 C C . ASP A 1 100 ? 22.051 0.416 -15.501 1.00 50.31 100 ASP A C 1
ATOM 796 O O . ASP A 1 100 ? 21.889 -0.659 -14.912 1.00 50.31 100 ASP A O 1
ATOM 800 N N . ILE A 1 101 ? 21.711 0.618 -16.777 1.00 53.66 101 ILE A N 1
ATOM 801 C CA . ILE A 1 101 ? 21.232 -0.444 -17.659 1.00 53.66 101 ILE A CA 1
ATOM 802 C C . ILE A 1 101 ? 22.272 -1.563 -17.600 1.00 53.66 101 ILE A C 1
ATOM 804 O O . ILE A 1 101 ? 23.327 -1.493 -18.230 1.00 53.66 101 ILE A O 1
ATOM 808 N N . ALA A 1 102 ? 21.993 -2.594 -16.807 1.00 50.66 102 ALA A N 1
ATOM 809 C CA . ALA A 1 102 ? 22.839 -3.762 -16.740 1.00 50.66 102 ALA A CA 1
ATOM 810 C C . ALA A 1 102 ? 22.592 -4.521 -18.040 1.00 50.66 102 ALA A C 1
ATOM 812 O O . ALA A 1 102 ? 21.600 -5.238 -18.174 1.00 50.66 102 ALA A O 1
ATOM 813 N N . ILE A 1 103 ? 23.468 -4.318 -19.028 1.00 56.97 103 ILE A N 1
ATOM 814 C CA . ILE A 1 103 ? 23.505 -5.155 -20.225 1.00 56.97 103 ILE A CA 1
ATOM 815 C C . ILE A 1 103 ? 23.788 -6.577 -19.736 1.00 56.97 103 ILE A C 1
ATOM 817 O O . ILE A 1 103 ? 24.924 -6.933 -19.420 1.00 56.97 103 ILE A O 1
ATOM 821 N N . GLY A 1 104 ? 22.731 -7.378 -19.616 1.00 53.66 104 GLY A N 1
ATOM 822 C CA . GLY A 1 104 ? 22.841 -8.793 -19.311 1.00 53.66 104 GLY A CA 1
ATOM 823 C C . GLY A 1 104 ? 23.570 -9.474 -20.460 1.00 53.66 104 GLY A C 1
ATOM 824 O O . GLY A 1 104 ? 23.144 -9.376 -21.611 1.00 53.66 104 GLY A O 1
ATOM 825 N N . GLN A 1 105 ? 24.691 -10.130 -20.168 1.00 56.97 105 GLN A N 1
ATOM 826 C CA . GLN A 1 105 ? 25.431 -10.889 -21.167 1.00 56.97 105 GLN A CA 1
ATOM 827 C C . GLN A 1 105 ? 24.533 -12.013 -21.702 1.00 56.97 105 GLN A C 1
ATOM 829 O O . GLN A 1 105 ? 24.294 -12.992 -21.002 1.00 56.97 105 GLN A O 1
ATOM 834 N N . LEU A 1 106 ? 24.018 -11.844 -22.925 1.00 55.34 106 LEU A N 1
ATOM 835 C CA . LEU A 1 106 ? 23.074 -12.787 -23.526 1.00 55.34 106 LEU A CA 1
ATOM 836 C C . LEU A 1 106 ? 23.778 -14.101 -23.891 1.00 55.34 106 LEU A C 1
ATOM 838 O O . LEU A 1 106 ? 23.289 -15.175 -23.563 1.00 55.34 106 LEU A O 1
ATOM 842 N N . GLU A 1 107 ? 24.963 -14.006 -24.507 1.00 59.94 107 GLU A N 1
ATOM 843 C CA . GLU A 1 107 ? 25.790 -15.152 -24.892 1.00 59.94 107 GLU A CA 1
ATOM 844 C C . GLU A 1 107 ? 27.289 -14.803 -24.856 1.00 59.94 107 GLU A C 1
ATOM 846 O O . GLU A 1 107 ? 27.704 -13.677 -25.146 1.00 59.94 107 GLU A O 1
ATOM 851 N N . LYS A 1 108 ? 28.126 -15.786 -24.498 1.00 70.62 108 LYS A N 1
ATOM 852 C CA . LYS A 1 108 ? 29.593 -15.691 -24.520 1.00 70.62 108 LYS A CA 1
ATOM 853 C C . LYS A 1 108 ? 30.143 -16.741 -25.480 1.00 70.62 108 LYS A C 1
ATOM 855 O O . LYS A 1 108 ? 30.252 -17.908 -25.116 1.00 70.62 108 LYS A O 1
ATOM 860 N N . ALA A 1 109 ? 30.512 -16.335 -26.691 1.00 55.91 109 ALA A N 1
ATOM 861 C CA . ALA A 1 109 ? 31.189 -17.222 -27.632 1.00 55.91 109 ALA A CA 1
ATOM 862 C C . ALA A 1 109 ? 32.707 -17.231 -27.379 1.00 55.91 109 ALA A C 1
ATOM 864 O O . ALA A 1 109 ? 33.326 -16.180 -27.202 1.00 55.91 109 ALA A O 1
ATOM 865 N N . VAL A 1 110 ? 33.313 -18.421 -27.381 1.00 70.12 110 VAL A N 1
ATOM 866 C CA . VAL A 1 110 ? 34.771 -18.611 -27.363 1.00 70.12 110 VAL A CA 1
ATOM 867 C C . VAL A 1 110 ? 35.197 -19.059 -28.758 1.00 70.12 110 VAL A C 1
ATOM 869 O O . VAL A 1 110 ? 34.830 -20.145 -29.199 1.00 70.12 110 VAL A O 1
ATOM 872 N N . GLY A 1 111 ? 35.946 -18.212 -29.465 1.00 61.78 111 GLY A N 1
ATOM 873 C CA . GLY A 1 111 ? 36.531 -18.544 -30.764 1.00 61.78 111 GLY A CA 1
ATOM 874 C C . GLY A 1 111 ? 37.948 -19.096 -30.611 1.00 61.78 111 GLY A C 1
ATOM 875 O O . GLY A 1 111 ? 38.743 -18.549 -29.849 1.00 61.78 111 GLY A O 1
ATOM 876 N N . PHE A 1 112 ? 38.277 -20.152 -31.357 1.00 60.47 112 PHE A N 1
ATOM 877 C CA . PHE A 1 112 ? 39.637 -20.686 -31.452 1.00 60.47 112 PHE A CA 1
ATOM 878 C C . PHE A 1 112 ? 40.225 -20.392 -32.832 1.00 60.47 112 PHE A C 1
ATOM 880 O O . PHE A 1 112 ? 39.595 -20.659 -33.855 1.00 60.47 112 PHE A O 1
ATOM 887 N N . TRP A 1 113 ? 41.454 -19.878 -32.856 1.00 51.12 113 TRP A N 1
ATOM 888 C CA . TRP A 1 113 ? 42.231 -19.703 -34.079 1.00 51.12 113 TRP A CA 1
ATOM 889 C C . TRP A 1 113 ? 43.068 -20.954 -34.332 1.00 51.12 113 TRP A C 1
ATOM 891 O O . TRP A 1 113 ? 43.832 -21.370 -33.462 1.00 51.12 113 TRP A O 1
ATOM 901 N N . TYR A 1 114 ? 42.970 -21.528 -35.529 1.00 65.19 114 TYR A N 1
ATOM 902 C CA . TYR A 1 114 ? 43.923 -22.530 -35.999 1.00 65.19 114 TYR A CA 1
ATOM 903 C C . TYR A 1 114 ? 44.764 -21.944 -37.130 1.00 65.19 114 TYR A C 1
ATOM 905 O O . TYR A 1 114 ? 44.265 -21.252 -38.016 1.00 65.19 114 TYR A O 1
ATOM 913 N N . LYS A 1 115 ? 46.066 -22.225 -37.093 1.00 62.78 115 LYS A N 1
ATOM 914 C CA . LYS A 1 115 ? 47.002 -21.882 -38.162 1.00 62.78 115 LYS A CA 1
ATOM 915 C C . LYS A 1 115 ? 47.227 -23.135 -38.999 1.00 62.78 115 LYS A C 1
ATOM 917 O O . LYS A 1 115 ? 47.847 -24.082 -38.523 1.00 62.78 115 LYS A O 1
ATOM 922 N N . SER A 1 116 ? 46.713 -23.163 -40.225 1.00 66.12 116 SER A N 1
ATOM 923 C CA . SER A 1 116 ? 47.001 -24.255 -41.156 1.00 66.12 116 SER A CA 1
ATOM 924 C C . SER A 1 116 ? 48.388 -24.057 -41.768 1.00 66.12 116 SER A C 1
ATOM 926 O O . SER A 1 116 ? 48.619 -23.070 -42.466 1.00 66.12 116 SER A O 1
ATOM 928 N N . SER A 1 117 ? 49.306 -24.991 -41.521 1.00 62.34 117 SER A N 1
ATOM 929 C CA . SER A 1 117 ? 50.539 -25.110 -42.302 1.00 62.34 117 SER A CA 1
ATOM 930 C C . SER A 1 117 ? 50.257 -26.028 -43.483 1.00 62.34 117 SER A C 1
ATOM 932 O O . SER A 1 117 ? 50.055 -27.226 -43.298 1.00 62.34 117 SER A O 1
ATOM 934 N N . THR A 1 118 ? 50.222 -25.487 -44.696 1.00 57.66 118 THR A N 1
ATOM 935 C CA . THR A 1 118 ? 50.339 -26.315 -45.897 1.00 57.66 118 THR A CA 1
ATOM 936 C C . THR A 1 118 ? 51.805 -26.709 -46.036 1.00 57.66 118 THR A C 1
ATOM 938 O O . THR A 1 118 ? 52.637 -25.864 -46.368 1.00 57.66 118 THR A O 1
ATOM 941 N N . ASN A 1 119 ? 52.136 -27.973 -45.765 1.00 54.81 119 ASN A N 1
ATOM 942 C CA . ASN A 1 119 ? 53.424 -28.526 -46.176 1.00 54.81 119 ASN A CA 1
ATOM 943 C C . ASN A 1 119 ? 53.424 -28.599 -47.705 1.00 54.81 119 ASN A C 1
ATOM 945 O O . ASN A 1 119 ? 52.752 -29.451 -48.283 1.00 54.81 119 ASN A O 1
ATOM 949 N N . GLY A 1 120 ? 54.130 -27.667 -48.345 1.00 53.56 120 GLY A N 1
ATOM 950 C CA . GLY A 1 120 ? 54.436 -27.751 -49.767 1.00 53.56 120 GLY A CA 1
ATOM 951 C C . GLY A 1 120 ? 55.355 -28.945 -50.013 1.00 53.56 120 GLY A C 1
ATOM 952 O O . GLY A 1 120 ? 56.446 -28.999 -49.448 1.00 53.56 120 GLY A O 1
ATOM 953 N N . THR A 1 121 ? 54.855 -29.905 -50.788 1.00 48.19 121 THR A N 1
ATOM 954 C CA . THR A 1 121 ? 55.614 -30.961 -51.480 1.00 48.19 121 THR A CA 1
ATOM 955 C C . THR A 1 121 ? 56.595 -30.391 -52.487 1.00 48.19 121 THR A C 1
ATOM 957 O O . THR A 1 121 ? 56.214 -29.401 -53.153 1.00 48.19 121 THR A O 1
#

Sequence (121 aa):
METTAVECDIMKQSRRCNESPMMKSDIKWIFNQELEDVGYWLRTTTVVTVNCMLEEVVLSRIDEGDMINMPLGKANVSHGSLSHNHLTLFWIDTYGKPTDIAIGQLEKAVGFWYKSSTNGT

Solvent-accessible surface area (backbone atoms only — not comparable to full-atom values): 8497 Å² total; per-residue (Å²): 130,69,56,48,65,66,55,52,51,50,28,67,74,66,45,27,52,84,95,42,74,40,46,81,54,95,75,30,35,40,33,78,74,80,82,77,89,71,90,59,98,80,68,99,65,87,77,81,78,77,69,40,76,47,70,82,77,90,82,71,76,95,71,86,73,61,69,38,74,48,101,91,45,77,46,53,65,90,63,41,54,53,72,54,75,76,44,60,49,65,56,69,89,69,89,64,68,81,71,72,84,74,80,71,84,85,75,84,86,84,87,83,89,81,84,85,79,81,82,81,128

Organism: NCBI:txid35525

Nearest PDB structures (foldseek):
  3d9x-assembly1_B  TM=2.062E-01  e=7.124E+00  Bartonella henselae

pLDDT: mean 73.1, std 13.95, range [46.22, 91.5]

Mean predicted aligned error: 14.37 Å

Secondary structure (DSSP, 8-state):
-PPPHHHHHHHHHH-EETTEEPEEETTEEEE---------S----------EEEE-------SSSSEEEETTEEEEGGG-EEEETTEEEE--S----------------------------